Protein AF-X7Z1R6-F1 (afdb_monomer_lite)

Foldseek 3Di:
DDDDDDDDPDDPDPPDDDDPDDPDPDPDDDPDDDDPDDDDPDPPDDPVLVVQLVVLLVVLVVVVVVVVVVVDVDDDDDRSVVVLVVLVVVLVVDDDPRVVVSCVNSVRDPDD

Sequence (112 aa):
MIAAAVVFASAVGCGGDRHPAESTPAPTPAPVTRSNLPYDHTPGVAPADEQSFVNATNGFGLDLFRRMSAANEKNLVFSPLSLSVALSMAYAGAAGDTAAEMKTVLRDPFWQ

Radius of gyration: 25.84 Å; chains: 1; bounding box: 49×37×83 Å

Secondary structure (DSSP, 8-state):
-----------------------PPPPPPP-----SSPP-SS----HHHHHHHHHHHHHHHHHHHHHHHHH--S-----HHHHHHHHHHHHHT--HHHHHHHHHHHT-SS--

Structure (mmCIF, N/CA/C/O backbone):
data_AF-X7Z1R6-F1
#
_entry.id   AF-X7Z1R6-F1
#
loop_
_atom_site.group_PDB
_atom_site.id
_atom_site.type_symbol
_atom_site.label_atom_id
_atom_site.label_alt_id
_atom_site.label_comp_id
_atom_site.label_asym_id
_atom_site.label_entity_id
_atom_site.label_seq_id
_atom_site.pdbx_PDB_ins_code
_atom_site.Cartn_x
_atom_site.Cartn_y
_atom_site.Cartn_z
_atom_site.occupancy
_atom_site.B_iso_or_equiv
_atom_site.auth_seq_id
_atom_site.auth_comp_id
_atom_site.auth_asym_id
_atom_site.auth_atom_id
_atom_site.pdbx_PDB_model_num
ATOM 1 N N . MET A 1 1 ? -6.250 -20.051 67.145 1.00 36.09 1 MET A N 1
ATOM 2 C CA . MET A 1 1 ? -5.593 -21.003 66.218 1.00 36.09 1 MET A CA 1
ATOM 3 C C . MET A 1 1 ? -6.585 -21.209 65.083 1.00 36.09 1 MET A C 1
ATOM 5 O O . MET A 1 1 ? -7.692 -21.608 65.384 1.00 36.09 1 MET A O 1
ATOM 9 N N . ILE A 1 2 ? -6.379 -20.813 63.831 1.00 38.19 2 ILE A N 1
ATOM 10 C CA . ILE A 1 2 ? -5.204 -20.892 62.956 1.00 38.19 2 ILE A CA 1
ATOM 11 C C . ILE A 1 2 ? -5.142 -19.590 62.135 1.00 38.19 2 ILE A C 1
ATOM 13 O O . ILE A 1 2 ? -6.153 -19.152 61.594 1.00 38.19 2 ILE A O 1
ATOM 17 N N . ALA A 1 3 ? -3.971 -18.954 62.094 1.00 36.00 3 ALA A N 1
ATOM 18 C CA . ALA A 1 3 ? -3.716 -17.736 61.333 1.00 36.00 3 ALA A CA 1
ATOM 19 C C . ALA A 1 3 ? -3.334 -18.102 59.889 1.00 36.00 3 ALA A C 1
ATOM 21 O O . ALA A 1 3 ? -2.359 -18.820 59.678 1.00 36.00 3 ALA A O 1
ATOM 22 N N . ALA A 1 4 ? -4.093 -17.619 58.904 1.00 45.94 4 ALA A N 1
ATOM 23 C CA . ALA A 1 4 ? -3.731 -17.712 57.493 1.00 45.94 4 ALA A CA 1
ATOM 24 C C . ALA A 1 4 ? -2.831 -16.517 57.144 1.00 45.94 4 ALA A C 1
ATOM 26 O O . ALA A 1 4 ? -3.297 -15.387 57.010 1.00 45.94 4 ALA A O 1
ATOM 27 N N . ALA A 1 5 ? -1.524 -16.766 57.075 1.00 47.00 5 ALA A N 1
ATOM 28 C CA . ALA A 1 5 ? -0.528 -15.774 56.700 1.00 47.00 5 ALA A CA 1
ATOM 29 C C . ALA A 1 5 ? -0.564 -15.542 55.182 1.00 47.00 5 ALA A C 1
ATOM 31 O O . ALA A 1 5 ? -0.305 -16.447 54.390 1.00 47.00 5 ALA A O 1
ATOM 32 N N . VAL A 1 6 ? -0.889 -14.312 54.790 1.00 45.78 6 VAL A N 1
ATOM 33 C CA . VAL A 1 6 ? -0.762 -13.803 53.423 1.00 45.78 6 VAL A CA 1
ATOM 34 C C . VAL A 1 6 ? 0.727 -13.644 53.120 1.00 45.78 6 VAL A C 1
ATOM 36 O O . VAL A 1 6 ? 1.394 -12.791 53.704 1.00 45.78 6 VAL A O 1
ATOM 39 N N . VAL A 1 7 ? 1.265 -14.472 52.225 1.00 46.91 7 VAL A N 1
ATOM 40 C CA . VAL A 1 7 ? 2.644 -14.332 51.742 1.00 46.91 7 VAL A CA 1
ATOM 41 C C . VAL A 1 7 ? 2.653 -13.281 50.634 1.00 46.91 7 VAL A C 1
ATOM 43 O O . VAL A 1 7 ? 2.253 -13.542 49.502 1.00 46.91 7 VAL A O 1
ATOM 46 N N . PHE A 1 8 ? 3.089 -12.070 50.979 1.00 43.38 8 PHE A N 1
ATOM 47 C CA . PHE A 1 8 ? 3.445 -11.028 50.019 1.00 43.38 8 PHE A CA 1
ATOM 48 C C . PHE A 1 8 ? 4.707 -11.462 49.262 1.00 43.38 8 PHE A C 1
ATOM 50 O O . PHE A 1 8 ? 5.786 -11.550 49.846 1.00 43.38 8 PHE A O 1
ATOM 57 N N . ALA A 1 9 ? 4.578 -11.725 47.962 1.00 50.41 9 ALA A N 1
ATOM 58 C CA . ALA A 1 9 ? 5.716 -11.891 47.068 1.00 50.41 9 ALA A CA 1
ATOM 59 C C . ALA A 1 9 ? 6.370 -10.518 46.846 1.00 50.41 9 ALA A C 1
ATOM 61 O O . ALA A 1 9 ? 5.907 -9.711 46.041 1.00 50.41 9 ALA A O 1
ATOM 62 N N . SER A 1 10 ? 7.421 -10.221 47.607 1.00 51.22 10 SER A N 1
ATOM 63 C CA . SER A 1 10 ? 8.273 -9.062 47.373 1.00 51.22 10 SER A CA 1
ATOM 64 C C . SER A 1 10 ? 9.050 -9.264 46.072 1.00 51.22 10 SER A C 1
ATOM 66 O O . SER A 1 10 ? 9.832 -10.202 45.925 1.00 51.22 10 SER A O 1
ATOM 68 N N . ALA A 1 11 ? 8.825 -8.365 45.113 1.00 50.69 11 ALA A N 1
ATOM 69 C CA . ALA A 1 11 ? 9.661 -8.232 43.934 1.00 50.69 11 ALA A CA 1
ATOM 70 C C . ALA A 1 11 ? 11.096 -7.929 44.389 1.00 50.69 11 ALA A C 1
ATOM 72 O O . ALA A 1 11 ? 11.378 -6.861 44.936 1.00 50.69 11 ALA A O 1
ATOM 73 N N . VAL A 1 12 ? 11.998 -8.887 44.187 1.00 61.91 12 VAL A N 1
ATOM 74 C CA . VAL A 1 12 ? 13.438 -8.662 44.293 1.00 61.91 12 VAL A CA 1
ATOM 75 C C . VAL A 1 12 ? 13.807 -7.693 43.174 1.00 61.91 12 VAL A C 1
ATOM 77 O O . VAL A 1 12 ? 13.849 -8.056 42.001 1.00 61.91 12 VAL A O 1
ATOM 80 N N . GLY A 1 13 ? 13.996 -6.427 43.539 1.00 45.94 13 GLY A N 1
ATOM 81 C CA . GLY A 1 13 ? 14.578 -5.430 42.656 1.00 45.94 13 GLY A CA 1
ATOM 82 C C . GLY A 1 13 ? 16.036 -5.782 42.373 1.00 45.94 13 GLY A C 1
ATOM 83 O O . GLY A 1 13 ? 16.798 -6.071 43.295 1.00 45.94 13 GLY A O 1
ATOM 84 N N . CYS A 1 14 ? 16.436 -5.737 41.104 1.00 56.25 14 CYS A N 1
ATOM 85 C CA . CYS A 1 14 ? 17.842 -5.783 40.718 1.00 56.25 14 CYS A CA 1
ATOM 86 C C . CYS A 1 14 ? 18.525 -4.476 41.147 1.00 56.25 14 CYS A C 1
ATOM 88 O O . CYS A 1 14 ? 18.559 -3.501 40.399 1.00 56.25 14 CYS A O 1
ATOM 90 N N . GLY A 1 15 ? 19.062 -4.449 42.366 1.00 49.06 15 GLY A N 1
ATOM 91 C CA . GLY A 1 15 ? 20.114 -3.514 42.748 1.00 49.06 15 GLY A CA 1
ATOM 92 C C . GLY A 1 15 ? 21.433 -4.005 42.160 1.00 49.06 15 GLY A C 1
ATOM 93 O O . GLY A 1 15 ? 22.090 -4.844 42.762 1.00 49.06 15 GLY A O 1
ATOM 94 N N . GLY A 1 16 ? 21.773 -3.547 40.954 1.00 49.19 16 GLY A N 1
ATOM 95 C CA . GLY A 1 16 ? 23.073 -3.798 40.333 1.00 49.19 16 GLY A CA 1
ATOM 96 C C . GLY A 1 16 ? 24.047 -2.674 40.671 1.00 49.19 16 GLY A C 1
ATOM 97 O O . GLY A 1 16 ? 23.763 -1.507 40.391 1.00 49.19 16 GLY A O 1
ATOM 98 N N . ASP A 1 17 ? 25.176 -3.026 41.281 1.00 56.38 17 ASP A N 1
ATOM 99 C CA . ASP A 1 17 ? 26.281 -2.120 41.583 1.00 56.38 17 ASP A CA 1
ATOM 100 C C . ASP A 1 17 ? 26.735 -1.347 40.335 1.00 56.38 17 ASP A C 1
ATOM 102 O O . ASP A 1 17 ? 26.929 -1.913 39.257 1.00 56.38 17 ASP A O 1
ATOM 106 N N . ARG A 1 18 ? 26.920 -0.030 40.475 1.00 49.81 18 ARG A N 1
ATOM 107 C CA . ARG A 1 18 ? 27.467 0.819 39.410 1.00 49.81 18 ARG A CA 1
ATOM 108 C C . ARG A 1 18 ? 28.955 0.514 39.247 1.00 49.81 18 ARG A C 1
ATOM 110 O O . ARG A 1 18 ? 29.786 1.143 39.898 1.00 49.81 18 ARG A O 1
ATOM 117 N N . HIS A 1 19 ? 29.289 -0.436 38.377 1.00 57.88 19 HIS A N 1
ATOM 118 C CA . HIS A 1 19 ? 30.650 -0.557 37.862 1.00 57.88 19 HIS A CA 1
ATOM 119 C C . HIS A 1 19 ? 31.002 0.728 37.085 1.00 57.88 19 HIS A C 1
ATOM 121 O O . HIS A 1 19 ? 30.159 1.217 36.322 1.00 57.88 19 HIS A O 1
ATOM 127 N N . PRO A 1 20 ? 32.207 1.304 37.262 1.00 51.91 20 PRO A N 1
ATOM 128 C CA . PRO A 1 20 ? 32.707 2.351 36.378 1.00 51.91 20 PRO A CA 1
ATOM 129 C C . PRO A 1 20 ? 32.604 1.866 34.932 1.00 51.91 20 PRO A C 1
ATOM 131 O O . PRO A 1 20 ? 32.916 0.709 34.659 1.00 51.91 20 PRO A O 1
ATOM 134 N N . ALA A 1 21 ? 32.133 2.729 34.030 1.00 56.66 21 ALA A N 1
ATOM 135 C CA . ALA A 1 21 ? 31.995 2.403 32.618 1.00 56.66 21 ALA A CA 1
ATOM 136 C C . ALA A 1 21 ? 33.359 1.992 32.048 1.00 56.66 21 ALA A C 1
ATOM 138 O O . ALA A 1 21 ? 34.207 2.835 31.759 1.00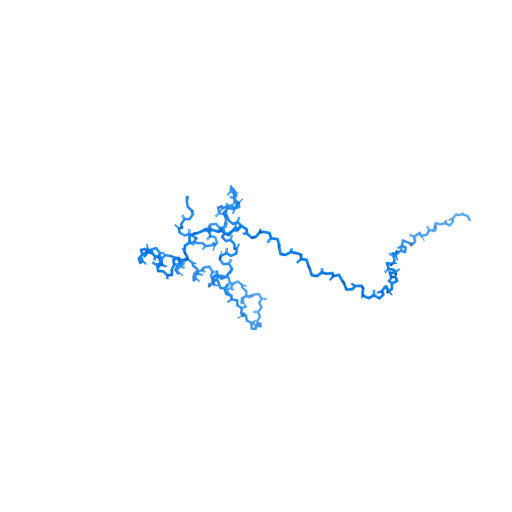 56.66 21 ALA A O 1
ATOM 139 N N . GLU A 1 22 ? 33.571 0.686 31.924 1.00 50.88 22 GLU A N 1
ATOM 140 C CA . GLU A 1 22 ? 34.681 0.129 31.178 1.00 50.88 22 GLU A CA 1
ATOM 141 C C . GLU A 1 22 ? 34.418 0.416 29.701 1.00 50.88 22 GLU A C 1
ATOM 143 O O . GLU A 1 22 ? 33.386 0.034 29.139 1.00 50.88 22 GLU A O 1
ATOM 148 N N . SER A 1 23 ? 35.330 1.167 29.092 1.00 55.56 23 SER A N 1
ATOM 149 C CA . SER A 1 23 ? 35.313 1.505 27.676 1.00 55.56 23 SER A CA 1
ATOM 150 C C . SER A 1 23 ? 35.409 0.219 26.860 1.00 55.56 23 SER A C 1
ATOM 152 O O . SER A 1 23 ? 36.502 -0.242 26.536 1.00 55.56 23 SER A O 1
ATOM 154 N N . THR A 1 24 ? 34.266 -0.382 26.535 1.00 62.34 24 THR A N 1
ATOM 155 C CA . THR A 1 24 ? 34.218 -1.511 25.607 1.00 62.34 24 THR A CA 1
ATOM 156 C C . THR A 1 24 ? 34.771 -1.019 24.264 1.00 62.34 24 THR A C 1
ATOM 158 O O . THR A 1 24 ? 34.275 -0.010 23.749 1.00 62.34 24 THR A O 1
ATOM 161 N N . PRO A 1 25 ? 35.801 -1.672 23.693 1.00 67.94 25 PRO A N 1
ATOM 162 C CA . PRO A 1 25 ? 36.272 -1.363 22.351 1.00 67.94 25 PRO A CA 1
ATOM 163 C C . PRO A 1 25 ? 35.095 -1.392 21.377 1.00 67.94 25 PRO A C 1
ATOM 165 O O . PRO A 1 25 ? 34.234 -2.268 21.477 1.00 67.94 25 PRO A O 1
ATOM 168 N N . ALA A 1 26 ? 35.043 -0.435 20.448 1.00 71.50 26 ALA A N 1
ATOM 169 C CA . ALA A 1 26 ? 33.988 -0.400 19.443 1.00 71.50 26 ALA A CA 1
ATOM 170 C C . ALA A 1 26 ? 33.876 -1.780 18.760 1.00 71.50 26 ALA A C 1
ATOM 172 O O . ALA A 1 26 ? 34.910 -2.347 18.388 1.00 71.50 26 ALA A O 1
ATOM 173 N N . PRO A 1 27 ? 32.661 -2.341 18.613 1.00 75.81 27 PRO A N 1
ATOM 174 C CA . PRO A 1 27 ? 32.493 -3.639 17.978 1.00 75.81 27 PRO A CA 1
ATOM 175 C C . PRO A 1 27 ? 33.094 -3.600 16.570 1.00 75.81 27 PRO A C 1
ATOM 177 O O . PRO A 1 27 ? 32.855 -2.660 15.808 1.00 75.81 27 PRO A O 1
ATOM 180 N N . THR A 1 28 ? 33.890 -4.615 16.228 1.00 77.06 28 THR A N 1
ATOM 181 C CA . THR A 1 28 ? 34.393 -4.811 14.864 1.00 77.06 28 THR A CA 1
ATOM 182 C C . THR A 1 28 ? 33.200 -4.796 13.901 1.00 77.06 28 THR A C 1
ATOM 184 O O . THR A 1 28 ? 32.244 -5.537 14.147 1.00 77.06 28 THR A O 1
ATOM 187 N N . PRO A 1 29 ? 33.208 -3.974 12.830 1.00 77.62 29 PRO A N 1
ATOM 188 C CA . PRO A 1 29 ? 32.108 -3.952 11.877 1.00 77.62 29 PRO A CA 1
ATOM 189 C C . PRO A 1 29 ? 31.874 -5.362 11.335 1.00 77.62 29 PRO A C 1
ATOM 191 O O . PRO A 1 29 ? 32.789 -5.979 10.787 1.00 77.62 29 PRO A O 1
ATOM 194 N N . ALA A 1 30 ? 30.662 -5.884 11.517 1.00 81.25 30 ALA A N 1
ATOM 195 C CA . ALA A 1 30 ? 30.283 -7.168 10.948 1.00 81.25 30 ALA A CA 1
ATOM 196 C C . ALA A 1 30 ? 30.438 -7.122 9.415 1.00 81.25 30 ALA A C 1
ATOM 198 O O . ALA A 1 30 ? 30.200 -6.068 8.812 1.00 81.25 30 ALA A O 1
ATOM 199 N N . PRO A 1 31 ? 30.817 -8.237 8.761 1.00 84.44 31 PRO A N 1
ATOM 200 C CA . PRO A 1 31 ? 30.874 -8.288 7.307 1.00 84.44 31 PRO A CA 1
ATOM 201 C C . PRO A 1 31 ? 29.481 -8.000 6.737 1.00 84.44 31 PRO A C 1
ATOM 203 O O . PRO A 1 31 ? 28.535 -8.765 6.927 1.00 84.44 31 PRO A O 1
ATOM 206 N N . VAL A 1 32 ? 29.344 -6.865 6.051 1.00 86.19 32 VAL A N 1
ATOM 207 C CA . VAL A 1 32 ? 28.090 -6.478 5.404 1.00 86.19 32 VAL A CA 1
ATOM 208 C C . VAL A 1 32 ? 27.968 -7.273 4.112 1.00 86.19 32 VAL A C 1
ATOM 210 O O . VAL A 1 32 ? 28.719 -7.050 3.164 1.00 86.19 32 VAL A O 1
ATOM 213 N N . THR A 1 33 ? 27.004 -8.191 4.058 1.00 85.38 33 THR A N 1
ATOM 214 C CA . THR A 1 33 ? 26.603 -8.799 2.786 1.00 85.38 33 THR A CA 1
ATOM 215 C C . THR A 1 33 ? 25.798 -7.758 2.014 1.00 85.38 33 THR A C 1
ATOM 217 O O . THR A 1 33 ? 24.699 -7.389 2.423 1.00 85.38 33 THR A O 1
ATOM 220 N N . ARG A 1 34 ? 26.358 -7.241 0.920 1.00 86.06 34 ARG A N 1
ATOM 221 C CA . ARG A 1 34 ? 25.692 -6.297 0.014 1.00 86.06 34 ARG A CA 1
ATOM 222 C C . ARG A 1 34 ? 25.716 -6.868 -1.401 1.00 86.06 34 ARG A C 1
ATOM 224 O O . ARG A 1 34 ? 26.668 -7.548 -1.774 1.00 86.06 34 ARG A O 1
ATOM 231 N N . SER A 1 35 ? 24.680 -6.567 -2.183 1.00 89.88 35 SER A N 1
ATOM 232 C CA . SER A 1 35 ? 24.710 -6.781 -3.632 1.00 89.88 35 SER A CA 1
ATOM 233 C C . SER A 1 35 ? 25.939 -6.099 -4.248 1.00 89.88 35 SER A C 1
ATOM 235 O O . SER A 1 35 ? 26.306 -4.995 -3.841 1.00 89.88 35 SER A O 1
ATOM 237 N N . ASN A 1 36 ? 26.568 -6.748 -5.227 1.00 92.75 36 ASN A N 1
ATOM 238 C CA . ASN A 1 36 ? 27.655 -6.168 -6.019 1.00 92.75 36 ASN A CA 1
ATOM 239 C C . ASN A 1 36 ? 27.147 -5.368 -7.234 1.00 92.75 36 ASN A C 1
ATOM 241 O O . ASN A 1 36 ? 27.959 -4.827 -7.984 1.00 92.75 36 ASN A O 1
ATOM 245 N N . LEU A 1 37 ? 25.827 -5.301 -7.438 1.00 92.00 37 LEU A N 1
ATOM 246 C CA . LEU A 1 37 ? 25.218 -4.550 -8.531 1.00 92.00 37 LEU A CA 1
ATOM 247 C C . LEU A 1 37 ? 25.163 -3.047 -8.202 1.00 92.00 37 LEU A C 1
ATOM 249 O O . LEU A 1 37 ? 24.843 -2.688 -7.063 1.00 92.00 37 LEU A O 1
ATOM 253 N N . PRO A 1 38 ? 25.427 -2.160 -9.182 1.00 90.50 38 PRO A N 1
ATOM 254 C CA . PRO A 1 38 ? 25.116 -0.742 -9.055 1.00 90.50 38 PRO A CA 1
ATOM 255 C C . PRO A 1 38 ? 23.626 -0.537 -8.771 1.00 90.50 38 PRO A C 1
ATOM 257 O O . PRO A 1 38 ? 22.781 -1.259 -9.301 1.00 90.50 38 PRO A O 1
ATOM 260 N N . TYR A 1 39 ? 23.304 0.455 -7.944 1.00 89.88 39 TYR A N 1
ATOM 261 C CA . TYR A 1 39 ? 21.916 0.847 -7.727 1.00 89.88 39 TYR A CA 1
ATOM 262 C C . TYR A 1 39 ? 21.367 1.516 -8.991 1.00 89.88 39 TYR A C 1
ATOM 264 O O . TYR A 1 39 ? 21.983 2.447 -9.513 1.00 89.88 39 TYR A O 1
ATOM 272 N N . ASP A 1 40 ? 20.214 1.056 -9.471 1.00 92.94 40 ASP A N 1
ATOM 273 C CA . ASP A 1 40 ? 19.528 1.677 -10.601 1.00 92.94 40 ASP A CA 1
ATOM 274 C C . ASP A 1 40 ? 18.686 2.865 -10.114 1.00 92.94 40 ASP A C 1
ATOM 276 O O . ASP A 1 40 ? 17.716 2.705 -9.371 1.00 92.94 40 ASP A O 1
ATOM 280 N N . HIS A 1 41 ? 19.076 4.075 -10.516 1.00 91.75 41 HIS A N 1
ATOM 281 C CA . HIS A 1 41 ? 18.349 5.304 -10.192 1.00 91.75 41 HIS A CA 1
ATOM 282 C C . HIS A 1 41 ? 17.171 5.577 -11.134 1.00 91.75 41 HIS A C 1
ATOM 284 O O . HIS A 1 41 ? 16.377 6.477 -10.864 1.00 91.75 41 HIS A O 1
ATOM 290 N N . THR A 1 42 ? 17.058 4.829 -12.229 1.00 89.88 42 THR A N 1
ATOM 291 C CA . THR A 1 42 ? 16.048 5.013 -13.272 1.00 89.88 42 THR A CA 1
ATOM 292 C C . THR A 1 42 ? 15.511 3.653 -13.717 1.00 89.88 42 THR A C 1
ATOM 294 O O . THR A 1 42 ? 15.680 3.279 -14.882 1.00 89.88 42 THR A O 1
ATOM 297 N N . PRO A 1 43 ? 14.867 2.900 -12.808 1.00 87.62 43 PRO A N 1
ATOM 298 C CA . PRO A 1 43 ? 14.282 1.622 -13.169 1.00 87.62 43 PRO A CA 1
ATOM 299 C C . PRO A 1 43 ? 13.232 1.832 -14.264 1.00 87.62 43 PRO A C 1
ATOM 301 O O . PRO A 1 43 ? 12.408 2.746 -14.189 1.00 87.62 43 PRO A O 1
ATOM 304 N N . GLY A 1 44 ? 13.260 0.984 -15.291 1.00 90.25 44 GLY A N 1
ATOM 305 C CA . GLY A 1 44 ? 12.307 1.012 -16.402 1.00 90.25 44 GLY A CA 1
ATOM 306 C C . GLY A 1 44 ? 10.923 0.511 -15.988 1.00 90.25 44 GLY A C 1
ATOM 307 O O . GLY A 1 44 ? 10.523 -0.578 -16.390 1.00 90.25 44 GLY A O 1
ATOM 308 N N . VAL A 1 45 ? 10.208 1.281 -15.169 1.00 90.62 45 VAL A N 1
ATOM 309 C CA . VAL A 1 45 ? 8.836 0.981 -14.741 1.00 90.62 45 VAL A CA 1
ATOM 310 C C . VAL A 1 45 ? 7.862 1.476 -15.808 1.00 90.62 45 VAL A C 1
ATOM 312 O O . VAL A 1 45 ? 7.961 2.612 -16.274 1.00 90.62 45 VAL A O 1
ATOM 315 N N . ALA A 1 46 ? 6.916 0.630 -16.222 1.00 94.06 46 ALA A N 1
ATOM 316 C CA . ALA A 1 46 ? 5.882 1.063 -17.152 1.00 94.06 46 ALA A CA 1
ATOM 317 C C . ALA A 1 46 ? 5.004 2.142 -16.482 1.00 94.06 46 ALA A C 1
ATOM 319 O O . ALA A 1 46 ? 4.598 1.957 -15.333 1.00 94.06 46 ALA A O 1
ATOM 320 N N . PRO A 1 47 ? 4.622 3.229 -17.181 1.00 93.94 47 PRO A N 1
ATOM 321 C CA . PRO A 1 47 ? 3.809 4.294 -16.582 1.00 93.94 47 PRO A CA 1
ATOM 322 C C . PRO A 1 47 ? 2.487 3.803 -15.971 1.00 93.94 47 PRO A C 1
ATOM 324 O O . PRO A 1 47 ? 1.997 4.360 -14.992 1.00 93.94 47 PRO A O 1
ATOM 327 N N . ALA A 1 48 ? 1.906 2.739 -16.534 1.00 93.81 48 ALA A N 1
ATOM 328 C CA . ALA A 1 48 ? 0.691 2.123 -16.008 1.00 93.81 48 ALA A CA 1
ATOM 329 C C . ALA A 1 48 ? 0.915 1.448 -14.643 1.00 93.81 48 ALA A C 1
ATOM 331 O O . ALA A 1 48 ? 0.065 1.567 -13.759 1.00 93.81 48 ALA A O 1
ATOM 332 N N . ASP A 1 49 ? 2.059 0.788 -14.458 1.00 92.69 49 ASP A N 1
ATOM 333 C CA . ASP A 1 49 ? 2.422 0.125 -13.206 1.00 92.69 49 ASP A CA 1
ATOM 334 C C . ASP A 1 49 ? 2.693 1.165 -12.118 1.00 92.69 49 ASP A C 1
ATOM 336 O O . ASP A 1 49 ? 2.129 1.086 -11.025 1.00 92.69 49 ASP A O 1
ATOM 340 N N . GLU A 1 50 ? 3.467 2.205 -12.440 1.00 92.38 50 GLU A N 1
ATOM 341 C CA . GLU A 1 50 ? 3.705 3.330 -11.531 1.00 92.38 50 GLU A CA 1
ATOM 342 C C . GLU A 1 50 ? 2.383 3.975 -11.090 1.00 92.38 50 GLU A C 1
ATOM 344 O O . GLU A 1 50 ? 2.133 4.156 -9.896 1.00 92.38 50 GLU A O 1
ATOM 349 N N . GLN A 1 51 ? 1.480 4.249 -12.035 1.00 95.19 51 GLN A N 1
ATOM 350 C CA . GLN A 1 51 ? 0.177 4.826 -11.718 1.00 95.19 51 GLN A CA 1
ATOM 351 C C . GLN A 1 51 ? -0.675 3.894 -10.844 1.00 95.19 51 GLN A C 1
ATOM 353 O O . GLN A 1 51 ? -1.375 4.362 -9.941 1.00 95.19 51 GLN A O 1
ATOM 358 N N . SER A 1 52 ? -0.619 2.582 -11.087 1.00 94.25 52 SER A N 1
ATOM 359 C CA . SER A 1 52 ? -1.308 1.579 -10.271 1.00 94.25 52 SER A CA 1
ATOM 360 C C . SER A 1 52 ? -0.795 1.587 -8.828 1.00 94.25 52 SER A C 1
ATOM 362 O O . SER A 1 52 ? -1.588 1.649 -7.885 1.00 94.25 52 SER A O 1
ATOM 364 N N . PHE A 1 53 ? 0.527 1.643 -8.649 1.00 93.00 53 PHE A N 1
ATOM 365 C CA . PHE A 1 53 ? 1.173 1.743 -7.341 1.00 93.00 53 PHE A CA 1
ATOM 366 C C . PHE A 1 53 ? 0.793 3.026 -6.590 1.00 93.00 53 PHE A C 1
ATOM 368 O O . PHE A 1 53 ? 0.457 2.985 -5.400 1.00 93.00 53 PHE A O 1
ATOM 375 N N . VAL A 1 54 ? 0.803 4.168 -7.286 1.00 95.06 54 VAL A N 1
ATOM 376 C CA . VAL A 1 54 ? 0.395 5.463 -6.724 1.00 95.06 54 VAL A CA 1
ATOM 377 C C . VAL A 1 54 ? -1.062 5.405 -6.268 1.00 95.06 54 VAL A C 1
ATOM 379 O O . VAL A 1 54 ? -1.383 5.805 -5.147 1.00 95.06 54 VAL A O 1
ATOM 382 N N . ASN A 1 55 ? -1.950 4.853 -7.096 1.00 96.44 55 ASN A N 1
ATOM 383 C CA . 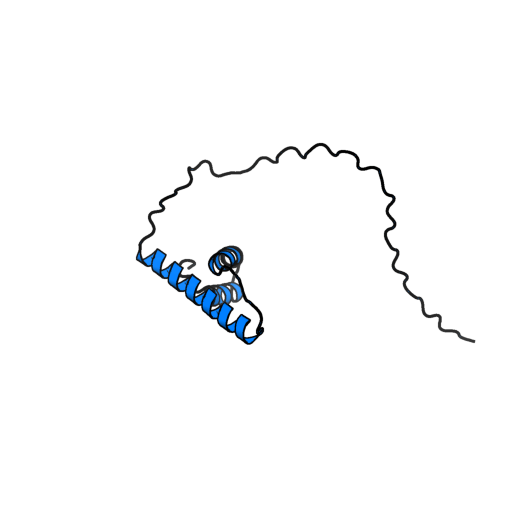ASN A 1 55 ? -3.366 4.716 -6.766 1.00 96.44 55 ASN A CA 1
ATOM 384 C C . ASN A 1 55 ? -3.592 3.788 -5.565 1.00 96.44 55 ASN A C 1
ATOM 386 O O . ASN A 1 55 ? -4.420 4.100 -4.702 1.00 96.44 55 ASN A O 1
ATOM 390 N N . ALA A 1 56 ? -2.865 2.671 -5.493 1.00 95.75 56 ALA A N 1
ATOM 391 C CA . ALA A 1 56 ? -2.906 1.735 -4.375 1.00 95.75 56 ALA A CA 1
ATOM 392 C C . ALA A 1 56 ? -2.484 2.416 -3.065 1.00 95.75 56 ALA A C 1
ATOM 394 O O . ALA A 1 56 ? -3.287 2.488 -2.130 1.00 95.75 56 ALA A O 1
ATOM 395 N N . THR A 1 57 ? -1.288 3.015 -3.050 1.00 96.31 57 THR A N 1
ATOM 396 C CA . THR A 1 57 ? -0.705 3.697 -1.883 1.00 96.31 57 THR A CA 1
ATOM 397 C C . THR A 1 57 ? -1.579 4.854 -1.400 1.00 96.31 57 THR A C 1
ATOM 399 O O . 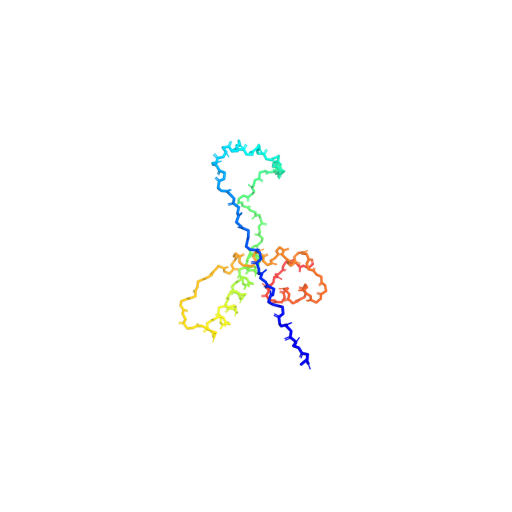THR A 1 57 ? -1.819 4.988 -0.198 1.00 96.31 57 THR A O 1
ATOM 402 N N . ASN A 1 58 ? -2.118 5.659 -2.323 1.00 97.31 58 ASN A N 1
ATOM 403 C CA . ASN A 1 58 ? -3.031 6.748 -1.979 1.00 97.31 58 ASN A CA 1
ATOM 404 C C . ASN A 1 58 ? -4.329 6.229 -1.362 1.00 97.31 58 ASN A C 1
ATOM 406 O O . ASN A 1 58 ? -4.769 6.761 -0.347 1.00 97.31 58 ASN A O 1
ATOM 410 N N . GLY A 1 59 ? -4.942 5.187 -1.929 1.00 97.69 59 GLY A N 1
ATOM 411 C CA . GLY A 1 59 ? -6.164 4.636 -1.342 1.00 97.69 59 GLY A CA 1
ATOM 412 C C . GLY A 1 59 ? -5.928 4.015 0.028 1.00 97.69 59 GLY A C 1
ATOM 413 O O . GLY A 1 59 ? -6.679 4.321 0.945 1.00 97.69 59 GLY A O 1
ATOM 414 N N . PHE A 1 60 ? -4.853 3.242 0.209 1.00 96.94 60 PHE A N 1
ATOM 415 C CA . PHE A 1 60 ? -4.465 2.735 1.528 1.00 96.94 60 PHE A CA 1
ATOM 416 C C . PHE A 1 60 ? -4.296 3.880 2.544 1.00 96.94 60 PHE A C 1
ATOM 418 O O . PHE A 1 60 ? -4.877 3.849 3.629 1.00 96.94 60 PHE A O 1
ATOM 425 N N . GLY A 1 61 ? -3.557 4.931 2.171 1.00 97.12 61 GLY A N 1
ATOM 426 C CA . GLY A 1 61 ? -3.328 6.096 3.023 1.00 97.12 61 GLY A CA 1
ATOM 427 C C . GLY A 1 61 ? -4.604 6.856 3.378 1.00 97.12 61 GLY A C 1
ATOM 428 O O . GLY A 1 61 ? -4.805 7.206 4.539 1.00 97.12 61 GLY A O 1
ATOM 429 N N . LEU A 1 62 ? -5.487 7.088 2.403 1.00 97.62 62 LEU A N 1
ATOM 430 C CA . LEU A 1 62 ? -6.763 7.770 2.621 1.00 97.62 62 LEU A CA 1
ATOM 431 C C . LEU A 1 62 ? -7.716 6.930 3.476 1.00 97.62 62 LEU A C 1
ATOM 433 O O . LEU A 1 62 ? -8.400 7.476 4.340 1.00 97.62 62 LEU A O 1
ATOM 437 N N . ASP A 1 63 ? -7.760 5.617 3.264 1.00 97.56 63 ASP A N 1
ATOM 438 C CA . ASP A 1 63 ? -8.567 4.695 4.063 1.00 97.56 63 ASP A CA 1
ATOM 439 C C . ASP A 1 63 ? -8.099 4.689 5.522 1.00 97.56 63 ASP A C 1
ATOM 441 O O . ASP A 1 63 ? -8.919 4.795 6.439 1.00 97.56 63 ASP A O 1
ATOM 445 N N . LEU A 1 64 ? -6.782 4.639 5.739 1.00 96.31 64 LEU A N 1
ATOM 446 C CA . LEU A 1 64 ? -6.181 4.725 7.066 1.00 96.31 64 LEU A CA 1
ATOM 447 C C . LEU A 1 64 ? -6.447 6.085 7.719 1.00 96.31 64 LEU A C 1
ATOM 449 O O . LEU A 1 64 ? -6.87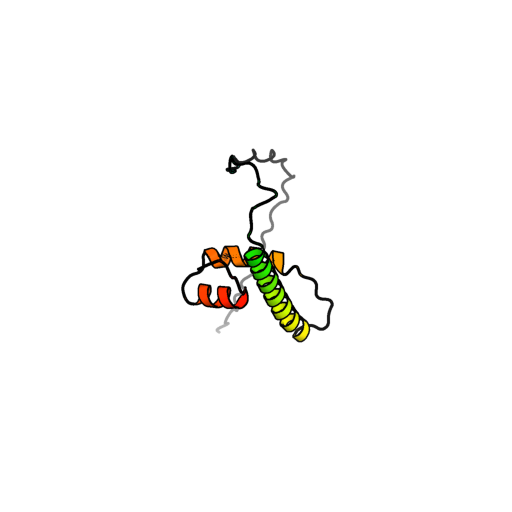0 6.129 8.874 1.00 96.31 64 LEU A O 1
ATOM 453 N N . PHE A 1 65 ? -6.271 7.183 6.979 1.00 96.38 65 PHE A N 1
ATOM 454 C CA . PHE A 1 65 ? -6.529 8.533 7.479 1.00 96.38 65 PHE A CA 1
ATOM 455 C C . PHE A 1 65 ? -7.969 8.672 7.971 1.00 96.38 65 PHE A C 1
ATOM 457 O O . PHE A 1 65 ? -8.170 9.097 9.103 1.00 96.38 65 PHE A O 1
ATOM 464 N N . ARG A 1 66 ? -8.961 8.237 7.177 1.00 96.12 66 ARG A N 1
ATOM 465 C CA . ARG A 1 66 ? -10.383 8.293 7.563 1.00 96.12 66 ARG A CA 1
ATOM 466 C C . ARG A 1 66 ? -10.671 7.509 8.844 1.00 96.12 66 ARG A C 1
ATOM 468 O O . ARG A 1 66 ? -11.456 7.962 9.673 1.00 96.12 66 ARG A O 1
ATOM 475 N N . ARG A 1 67 ? -10.039 6.344 9.024 1.00 95.44 67 ARG A N 1
ATOM 476 C CA . ARG A 1 67 ? -10.182 5.538 10.249 1.00 95.44 67 ARG A CA 1
ATOM 477 C C . ARG A 1 67 ? -9.555 6.231 11.457 1.00 95.44 67 ARG A C 1
ATOM 479 O O . ARG A 1 67 ? -10.170 6.283 12.516 1.00 95.44 67 ARG A O 1
ATOM 486 N N . MET A 1 68 ? -8.352 6.780 11.299 1.00 95.19 68 MET A N 1
ATOM 487 C CA . MET A 1 68 ? -7.643 7.466 12.383 1.00 95.19 68 MET A CA 1
ATOM 488 C C . MET A 1 68 ? -8.322 8.782 12.775 1.00 95.19 68 MET A C 1
ATOM 490 O O . MET A 1 68 ? -8.446 9.061 13.964 1.00 95.19 68 MET A O 1
ATOM 494 N N . SER A 1 69 ? -8.802 9.561 11.801 1.00 95.25 69 SER A N 1
ATOM 495 C CA . SER A 1 69 ? -9.494 10.833 12.044 1.00 95.25 69 SER A CA 1
ATOM 496 C C . SER A 1 69 ? -10.850 10.638 12.711 1.00 95.25 69 SER A C 1
ATOM 498 O O . SER A 1 69 ? -11.282 11.490 13.474 1.00 95.25 69 SER A O 1
ATOM 500 N N . ALA A 1 70 ? -11.524 9.513 12.454 1.00 95.31 70 ALA A N 1
ATOM 501 C CA . ALA A 1 70 ? -12.756 9.163 13.159 1.00 95.31 70 ALA A CA 1
ATOM 502 C C . ALA A 1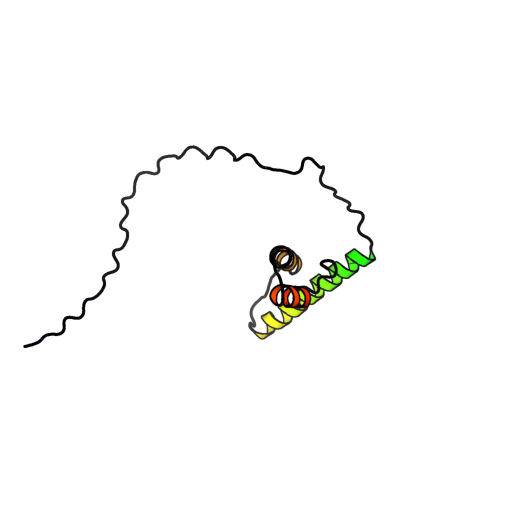 70 ? -12.510 8.767 14.627 1.00 95.31 70 ALA A C 1
ATOM 504 O O . ALA A 1 70 ? -13.414 8.871 15.449 1.00 95.31 70 ALA A O 1
ATOM 505 N N . ALA A 1 71 ? -11.301 8.302 14.957 1.00 92.31 71 ALA A N 1
ATOM 506 C CA . ALA A 1 71 ? -10.943 7.845 16.298 1.00 92.31 71 ALA A CA 1
ATOM 507 C C . ALA A 1 71 ? -10.283 8.931 17.169 1.00 92.31 71 ALA A C 1
ATOM 509 O O . ALA A 1 71 ? -10.200 8.765 18.386 1.00 92.31 71 ALA A O 1
ATOM 510 N N . ASN A 1 72 ? -9.763 10.010 16.573 1.00 88.00 72 ASN A N 1
ATOM 511 C CA . ASN A 1 72 ? -9.000 11.038 17.278 1.00 88.00 72 ASN A CA 1
ATOM 512 C C . ASN A 1 72 ? -9.125 12.406 16.588 1.00 88.00 72 ASN A C 1
ATOM 514 O O . ASN A 1 72 ? -8.844 12.532 15.401 1.00 88.00 72 ASN A O 1
ATOM 518 N N . GLU A 1 73 ? -9.468 13.438 17.360 1.00 87.38 73 GLU A N 1
ATOM 519 C CA . GLU A 1 73 ? -9.635 14.821 16.882 1.00 87.38 73 GLU A CA 1
ATOM 520 C C . GLU A 1 73 ? -8.329 15.642 16.897 1.00 87.38 73 GLU A C 1
ATOM 522 O O . GLU A 1 73 ? -8.322 16.836 16.602 1.00 87.38 73 GLU A O 1
ATOM 527 N N . LYS A 1 74 ? -7.201 15.028 17.269 1.00 91.94 74 LYS A N 1
ATOM 528 C CA . LYS A 1 74 ? -5.885 15.682 17.289 1.00 91.94 74 LYS A CA 1
ATOM 529 C C . LYS A 1 74 ? -5.225 15.672 15.908 1.00 91.94 74 LYS A C 1
ATOM 531 O O . LYS A 1 74 ? -5.648 14.977 14.993 1.00 91.94 74 LYS A O 1
ATOM 536 N N . ASN A 1 75 ? -4.122 16.409 15.788 1.00 94.56 75 ASN A N 1
ATOM 537 C CA . ASN A 1 75 ? -3.279 16.393 14.594 1.00 94.56 75 ASN A CA 1
ATOM 538 C C . ASN A 1 75 ? -2.815 14.965 14.258 1.00 94.56 75 ASN A C 1
ATOM 540 O O . ASN A 1 75 ? -2.296 14.258 15.125 1.00 94.56 75 ASN A O 1
ATOM 544 N N . LEU A 1 76 ? -2.954 14.577 12.989 1.00 94.81 76 LEU A N 1
ATOM 545 C CA . LEU A 1 76 ? -2.543 13.276 12.465 1.00 94.81 76 LEU A CA 1
ATOM 546 C C . LEU A 1 76 ? -1.481 13.467 11.385 1.00 94.81 76 LEU A C 1
ATOM 548 O O . LEU A 1 76 ? -1.702 14.184 10.412 1.00 94.81 76 LEU A O 1
ATOM 552 N N . VAL A 1 77 ? -0.335 12.809 11.556 1.00 94.94 77 VAL A N 1
ATOM 553 C CA . VAL A 1 77 ? 0.773 12.824 10.595 1.00 94.94 77 VAL A CA 1
ATOM 554 C C . VAL A 1 77 ? 1.313 11.408 10.455 1.00 94.94 77 VAL A C 1
ATOM 556 O O . VAL A 1 77 ? 1.675 10.780 11.447 1.00 94.94 77 VAL A O 1
ATOM 559 N N . PHE A 1 78 ? 1.373 10.906 9.224 1.00 95.50 78 PHE A N 1
ATOM 560 C CA . PHE A 1 78 ? 2.023 9.644 8.880 1.00 95.50 78 PHE A CA 1
ATOM 561 C C . PHE A 1 78 ? 2.401 9.633 7.394 1.00 95.50 78 PHE A C 1
ATOM 563 O O . PHE A 1 78 ? 1.901 10.439 6.612 1.00 95.50 78 PHE A O 1
ATOM 570 N N . SER A 1 79 ? 3.282 8.710 7.009 1.00 97.62 79 SER A N 1
ATOM 571 C CA . SER A 1 79 ? 3.663 8.465 5.614 1.00 97.62 79 SER A CA 1
ATOM 572 C C . SER A 1 79 ? 2.971 7.193 5.115 1.00 97.62 79 SER A C 1
ATOM 574 O O . SER A 1 79 ? 3.356 6.100 5.547 1.00 97.62 79 SER A O 1
ATOM 576 N N . PRO A 1 80 ? 1.969 7.292 4.217 1.00 95.81 80 PRO A N 1
ATOM 577 C CA . PRO A 1 80 ? 1.323 6.118 3.633 1.00 95.81 80 PRO A CA 1
ATOM 578 C C . PRO A 1 80 ? 2.316 5.191 2.933 1.00 95.81 80 PRO A C 1
ATOM 580 O O . PRO A 1 80 ? 2.244 3.980 3.108 1.00 95.81 80 PRO A O 1
ATOM 583 N N . LEU A 1 81 ? 3.278 5.767 2.206 1.00 95.44 81 LEU A N 1
ATOM 584 C CA . LEU A 1 81 ? 4.299 5.023 1.473 1.00 95.44 81 LEU A CA 1
ATOM 585 C C . LEU A 1 81 ? 5.228 4.239 2.407 1.00 95.44 81 LEU A C 1
ATOM 587 O O . LEU A 1 81 ? 5.557 3.088 2.150 1.00 95.44 81 LEU A O 1
ATOM 591 N N . SER A 1 82 ? 5.667 4.845 3.510 1.00 96.81 82 SER A N 1
ATOM 592 C CA . SER A 1 82 ? 6.558 4.149 4.445 1.00 96.81 82 SER A CA 1
ATOM 593 C C . SER A 1 82 ? 5.844 2.985 5.133 1.00 96.81 82 SER A C 1
ATOM 595 O O . SER A 1 82 ? 6.438 1.926 5.323 1.00 96.81 82 SER A O 1
ATOM 597 N N . LEU A 1 83 ? 4.565 3.166 5.480 1.00 96.12 83 LEU A N 1
ATOM 598 C CA . LEU A 1 83 ? 3.745 2.098 6.047 1.00 96.12 83 LEU A CA 1
ATOM 599 C C . LEU A 1 83 ? 3.460 0.993 5.030 1.00 96.12 83 LEU A C 1
ATOM 601 O O . LEU A 1 83 ? 3.554 -0.175 5.399 1.00 96.12 83 LEU A O 1
ATOM 605 N N . SER A 1 84 ? 3.154 1.334 3.773 1.00 94.50 84 SER A N 1
ATOM 606 C CA . SER A 1 84 ? 2.932 0.324 2.738 1.00 94.50 84 SER A CA 1
ATOM 607 C C . SER A 1 84 ? 4.185 -0.522 2.535 1.00 94.50 84 SER A C 1
ATOM 609 O O . SER A 1 84 ? 4.090 -1.734 2.641 1.00 94.50 84 SER A O 1
ATOM 611 N N . VAL A 1 85 ? 5.371 0.084 2.406 1.00 93.38 85 VAL A N 1
ATOM 612 C CA . VAL A 1 85 ? 6.644 -0.654 2.283 1.00 93.38 85 VAL A CA 1
ATOM 613 C C . VAL A 1 85 ? 6.894 -1.576 3.481 1.00 93.38 85 VAL A C 1
ATOM 615 O O . VAL A 1 85 ? 7.242 -2.744 3.300 1.00 93.38 85 VAL A O 1
ATOM 618 N N . ALA A 1 86 ? 6.705 -1.079 4.708 1.00 95.12 86 ALA A N 1
ATOM 619 C CA . ALA A 1 86 ? 6.901 -1.882 5.914 1.00 95.12 86 ALA A CA 1
ATOM 620 C C . ALA A 1 86 ? 5.961 -3.097 5.956 1.00 95.12 86 ALA A C 1
ATOM 622 O O . ALA A 1 86 ? 6.391 -4.213 6.251 1.00 95.12 86 ALA A O 1
ATOM 623 N N . LEU A 1 87 ? 4.687 -2.888 5.626 1.00 95.38 87 LEU A N 1
ATOM 624 C CA . LEU A 1 87 ? 3.679 -3.941 5.601 1.00 95.38 87 LEU A CA 1
ATOM 625 C C . LEU A 1 87 ? 3.846 -4.883 4.404 1.00 95.38 87 LEU A C 1
ATOM 627 O O . LEU A 1 87 ? 3.570 -6.067 4.555 1.00 95.38 87 LEU A O 1
ATOM 631 N N . SER A 1 88 ? 4.353 -4.416 3.261 1.00 93.19 88 SER A N 1
ATOM 632 C CA . SER A 1 88 ? 4.662 -5.260 2.100 1.00 93.19 88 SER A CA 1
ATOM 633 C C . SER A 1 88 ? 5.749 -6.289 2.419 1.00 93.19 88 SER A C 1
ATOM 635 O O . SER A 1 88 ? 5.666 -7.421 1.956 1.00 93.19 88 SER A O 1
ATOM 637 N N . MET A 1 89 ? 6.733 -5.954 3.265 1.00 93.62 89 MET A N 1
ATOM 638 C CA . MET A 1 89 ? 7.720 -6.940 3.733 1.00 93.62 89 MET A CA 1
ATOM 639 C C . MET A 1 89 ? 7.075 -8.047 4.572 1.00 93.62 89 MET A C 1
ATOM 641 O O . MET A 1 89 ? 7.408 -9.218 4.411 1.00 93.62 89 MET A O 1
ATOM 645 N N . ALA A 1 90 ? 6.133 -7.690 5.449 1.00 94.69 90 ALA A N 1
ATOM 646 C CA . ALA A 1 90 ? 5.373 -8.674 6.215 1.00 94.69 90 ALA A CA 1
ATOM 647 C C . ALA A 1 90 ? 4.428 -9.485 5.311 1.00 94.69 90 ALA A C 1
ATOM 649 O O . ALA A 1 90 ? 4.311 -10.696 5.477 1.00 94.69 90 ALA A O 1
ATOM 650 N N . TYR A 1 91 ? 3.815 -8.837 4.318 1.00 94.69 91 TYR A N 1
ATOM 651 C CA . TYR A 1 91 ? 2.946 -9.476 3.335 1.00 94.69 91 TYR A CA 1
ATOM 652 C C . TYR A 1 91 ? 3.698 -10.519 2.500 1.00 94.69 91 TYR A C 1
ATOM 654 O O . TYR A 1 91 ? 3.185 -11.616 2.309 1.00 94.69 91 TYR A O 1
ATOM 662 N N . ALA A 1 92 ? 4.942 -10.238 2.101 1.00 93.56 92 ALA A N 1
ATOM 663 C CA . ALA A 1 92 ? 5.788 -11.190 1.380 1.00 93.56 92 ALA A CA 1
ATOM 664 C C . ALA A 1 92 ? 6.055 -12.493 2.164 1.00 93.56 92 ALA A C 1
ATOM 666 O O . ALA A 1 92 ? 6.349 -13.522 1.561 1.00 93.56 92 ALA A O 1
ATOM 667 N N . GLY A 1 93 ? 5.954 -12.461 3.499 1.00 94.75 93 GLY A N 1
ATOM 668 C CA . GLY A 1 93 ? 6.051 -13.642 4.362 1.00 94.75 93 GLY A CA 1
ATOM 669 C C . GLY A 1 93 ? 4.705 -14.223 4.811 1.00 94.75 93 GLY A C 1
ATOM 670 O O . GLY A 1 93 ? 4.692 -15.232 5.516 1.00 94.75 93 GLY A O 1
ATOM 671 N N . ALA A 1 94 ? 3.580 -13.596 4.461 1.00 95.75 94 ALA A N 1
ATOM 672 C CA . ALA A 1 94 ? 2.249 -14.035 4.866 1.00 95.75 94 ALA A CA 1
ATOM 673 C C . ALA A 1 94 ? 1.710 -15.141 3.943 1.00 95.75 94 ALA A C 1
ATOM 675 O O . ALA A 1 94 ? 2.084 -15.248 2.778 1.00 95.75 94 ALA A O 1
ATOM 676 N N . ALA A 1 95 ? 0.775 -15.946 4.451 1.00 95.81 95 ALA A N 1
ATOM 677 C CA . ALA A 1 95 ? 0.099 -16.990 3.683 1.00 95.81 95 ALA A CA 1
ATOM 678 C C . ALA A 1 95 ? -1.383 -17.092 4.069 1.00 95.81 95 ALA A C 1
ATOM 680 O O . ALA A 1 95 ? -1.797 -16.576 5.110 1.00 95.81 95 ALA A O 1
ATOM 681 N N . GLY A 1 96 ? -2.169 -17.772 3.229 1.00 96.31 96 GLY A N 1
ATOM 682 C CA . GLY A 1 96 ? -3.593 -18.019 3.470 1.00 96.31 96 GLY A CA 1
ATOM 683 C C . GLY A 1 96 ? -4.390 -16.730 3.672 1.00 96.31 96 GLY A C 1
ATOM 684 O O . GLY A 1 96 ? -4.178 -15.742 2.965 1.00 96.31 96 GLY A O 1
ATOM 685 N N . ASP A 1 97 ? -5.278 -16.742 4.662 1.00 97.38 97 ASP A N 1
ATOM 686 C CA . ASP A 1 97 ? -6.183 -15.625 4.953 1.00 97.38 97 ASP A CA 1
ATOM 687 C C . ASP A 1 97 ? -5.423 -14.339 5.298 1.00 97.38 97 ASP A C 1
ATOM 689 O O . ASP A 1 97 ? -5.774 -13.268 4.807 1.00 97.38 97 ASP A O 1
ATOM 693 N N . THR A 1 98 ? -4.309 -14.442 6.029 1.00 96.94 98 THR A N 1
ATOM 694 C CA . THR A 1 98 ? -3.464 -13.285 6.359 1.00 96.94 98 THR A CA 1
ATOM 695 C C . THR A 1 98 ? -2.951 -12.592 5.098 1.00 96.94 98 THR A C 1
ATOM 697 O O . THR A 1 98 ? -3.027 -11.371 4.981 1.00 96.94 98 THR A O 1
ATOM 700 N N . ALA A 1 99 ? -2.456 -13.358 4.121 1.00 95.31 99 ALA A N 1
ATOM 701 C CA . ALA A 1 99 ? -1.998 -12.798 2.851 1.00 95.31 99 ALA A CA 1
ATOM 702 C C . ALA A 1 99 ? -3.153 -12.137 2.076 1.00 95.31 99 ALA A C 1
ATOM 704 O O . ALA A 1 99 ? -2.982 -11.055 1.512 1.00 95.31 99 ALA A O 1
ATOM 705 N N . ALA A 1 100 ? -4.337 -12.755 2.071 1.00 94.62 100 ALA A N 1
ATOM 706 C CA . ALA A 1 100 ? -5.511 -12.232 1.375 1.00 94.62 100 ALA A CA 1
ATOM 707 C C . ALA A 1 100 ? -6.024 -10.912 1.983 1.00 94.62 100 ALA A C 1
ATOM 709 O O . ALA A 1 100 ? -6.327 -9.956 1.257 1.00 94.62 100 ALA A O 1
ATOM 710 N N . GLU A 1 101 ? -6.076 -10.824 3.312 1.00 96.25 101 GLU A N 1
ATOM 711 C CA . GLU A 1 101 ? -6.462 -9.606 4.027 1.00 96.25 101 GLU A CA 1
ATOM 712 C C . GLU A 1 101 ? -5.444 -8.483 3.806 1.00 96.25 101 GLU A C 1
ATOM 714 O O . GLU A 1 101 ? -5.825 -7.357 3.472 1.00 96.25 101 GLU A O 1
ATOM 719 N N . MET A 1 102 ? -4.145 -8.788 3.916 1.00 96.56 102 MET A N 1
ATOM 720 C CA . MET A 1 102 ? -3.080 -7.808 3.686 1.00 96.56 102 MET A CA 1
ATOM 721 C C . MET A 1 102 ? -3.107 -7.265 2.259 1.00 96.56 102 MET A C 1
ATOM 723 O O . MET A 1 102 ? -3.056 -6.049 2.078 1.00 96.56 102 MET A O 1
ATOM 727 N N . LYS A 1 103 ? -3.279 -8.131 1.253 1.00 94.81 103 LYS A N 1
ATOM 728 C CA . LYS A 1 103 ? -3.446 -7.716 -0.146 1.00 94.81 103 LYS A CA 1
ATOM 729 C C . LYS A 1 103 ? -4.602 -6.736 -0.315 1.00 94.81 103 LYS A C 1
ATOM 731 O O . LYS A 1 103 ? -4.460 -5.706 -0.971 1.00 94.81 103 LYS A O 1
ATOM 736 N N . THR A 1 104 ? -5.740 -7.050 0.301 1.00 95.38 104 THR A N 1
ATOM 737 C CA . THR A 1 104 ? -6.955 -6.232 0.215 1.00 95.38 104 THR A CA 1
ATOM 738 C C . THR A 1 104 ? -6.733 -4.843 0.808 1.00 95.38 104 THR A C 1
ATOM 740 O O . THR A 1 104 ? -7.094 -3.842 0.190 1.00 95.38 104 THR A O 1
ATOM 743 N N . VAL A 1 105 ? -6.111 -4.766 1.987 1.00 95.81 105 VAL A N 1
ATOM 744 C CA . VAL A 1 105 ? -5.868 -3.494 2.685 1.00 95.81 105 VAL A CA 1
ATOM 745 C C . VAL A 1 105 ? -4.786 -2.663 1.999 1.00 95.81 105 VAL A C 1
ATOM 747 O O . VAL A 1 105 ? -4.951 -1.453 1.854 1.00 95.81 105 VAL A O 1
ATOM 750 N N . LEU A 1 106 ? -3.692 -3.295 1.566 1.00 95.12 106 LEU A N 1
ATOM 751 C CA . LEU A 1 106 ? -2.592 -2.613 0.878 1.00 95.12 106 LEU A CA 1
ATOM 752 C C . LEU A 1 106 ? -2.959 -2.206 -0.551 1.00 95.12 106 LEU A C 1
ATOM 754 O O . LEU A 1 106 ? -2.304 -1.334 -1.120 1.00 95.12 106 LEU A O 1
ATOM 758 N N . ARG A 1 107 ? -4.022 -2.801 -1.111 1.00 94.50 107 ARG A N 1
ATOM 759 C CA . ARG A 1 107 ? -4.480 -2.584 -2.492 1.00 94.50 107 ARG A CA 1
ATOM 760 C C . ARG A 1 107 ? -3.366 -2.879 -3.502 1.00 94.50 107 ARG A C 1
ATOM 762 O O . ARG A 1 107 ? -3.316 -2.257 -4.558 1.00 94.50 107 ARG A O 1
ATOM 769 N N . ASP A 1 108 ? -2.457 -3.785 -3.143 1.00 82.88 108 ASP A N 1
ATOM 770 C CA . ASP A 1 108 ? -1.202 -3.990 -3.857 1.00 82.88 108 ASP A CA 1
ATOM 771 C C . ASP A 1 108 ? -1.449 -4.625 -5.242 1.00 82.88 108 ASP A C 1
ATOM 773 O O . ASP A 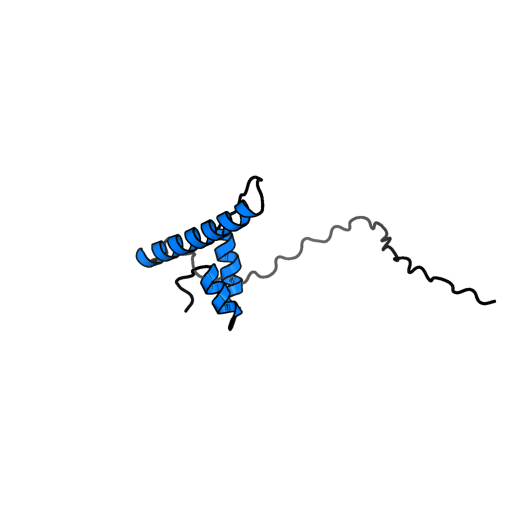1 108 ? -2.106 -5.672 -5.319 1.00 82.88 108 ASP A O 1
ATOM 777 N N . PRO A 1 109 ? -0.959 -4.005 -6.335 1.00 78.12 109 PRO A N 1
ATOM 778 C CA . PRO A 1 109 ? -1.204 -4.485 -7.688 1.00 78.12 109 PRO A CA 1
ATOM 779 C C . PRO A 1 109 ? -0.227 -5.568 -8.180 1.00 78.12 109 PRO A C 1
ATOM 781 O O . PRO A 1 109 ? -0.512 -6.172 -9.214 1.00 78.12 109 PRO A O 1
ATOM 784 N N . PHE A 1 110 ? 0.898 -5.828 -7.499 1.00 70.81 110 PHE A N 1
ATOM 785 C CA . PHE A 1 110 ? 2.012 -6.600 -8.076 1.00 70.81 110 PHE A CA 1
ATOM 786 C C . PHE A 1 110 ? 2.231 -7.986 -7.476 1.00 70.81 110 PHE A C 1
ATOM 788 O O . PHE A 1 110 ? 2.693 -8.875 -8.187 1.00 70.81 110 PHE A O 1
ATOM 795 N N . TRP A 1 111 ? 1.899 -8.207 -6.203 1.00 64.75 111 TRP A N 1
ATOM 796 C CA . TRP A 1 111 ? 2.050 -9.536 -5.602 1.00 64.75 111 TRP A CA 1
ATOM 797 C C . TRP A 1 111 ? 0.835 -10.417 -5.952 1.00 64.75 111 TRP A C 1
ATOM 799 O O . TRP A 1 111 ? -0.234 -10.395 -5.318 1.00 64.75 111 TRP A O 1
ATOM 809 N N . GLN A 1 112 ? 1.011 -11.162 -7.042 1.00 51.50 112 GLN A N 1
ATOM 810 C CA . GLN A 1 112 ? 0.287 -12.379 -7.408 1.00 51.50 112 GLN A CA 1
ATOM 811 C C . GLN A 1 112 ? 1.281 -13.528 -7.510 1.00 51.50 112 GLN A C 1
ATOM 813 O O . GLN A 1 112 ? 2.375 -13.298 -8.071 1.00 51.50 112 GLN A O 1
#

InterPro domains:
  IPR023796 Serpin domain [PF00079] (56-107)
  IPR036186 Serpin superfamily [SSF56574] (45-109)
  IPR042178 Serpin superfamily, domain 1 [G3DSA:3.30.497.10] (29-110)

pLDDT: mean 82.38, std 18.77, range [36.0, 97.69]

Organism: NCBI:txid1299326